Protein AF-A0ABC8J122-F1 (afdb_monomer_lite)

pLDDT: mean 71.85, std 19.86, range [39.97, 98.44]

Foldseek 3Di:
DDDPPDDPDDDDDPPPDPPPVPPPQPVVLLVVLLVVLVVVLVVQLPDPDPVNSVVSVVVVVVCVVVCVSVVSSVVSSVVVVVVVVVVPDPDPPPPPPPDDDPVVVPPDDPPPDDDDDDDDDPPDDPPVPVPPDDPPPPCPPDPPPDPDDDDDDDDDDDDDDDDDDDDDDD

Secondary structure (DSSP, 8-state):
-----PPP-------PPP-----PPPHHHHHHHHHHHHHHHHHHH--S-HHHHHHHHHHHHHHHHTTHHHHHHHHHHHHHHHHHHHHHS------------HHHHS-----------------PPPHHHHSPPPPP----------S----------PPPPP--------

Organism: Eruca vesicaria subsp. sativa (NCBI:txid29727)

Sequence (170 aa):
MEGSSGPPRSNERRAEPPTLSRELIPEQVMVEAREELRGAMKQYTSCPDPTESAARMERLRQAEEEGDVEKSTEQIARQLMRDQRVITDPVLPEPTKSRVPISQRLGGIPHAEEQDEGTREKERVPAKKRLGRPPANKHLGVNISVAGSSGVAKKRRVAQEKSGNGGREQ

Radius of gyration: 36.58 Å; chains: 1; bounding box: 70×112×95 Å

Structure (mmCIF, N/CA/C/O backbone):
data_AF-A0ABC8J122-F1
#
_entry.id   AF-A0ABC8J122-F1
#
loop_
_atom_site.group_PDB
_atom_site.id
_atom_site.type_symbol
_atom_site.label_atom_id
_atom_site.label_alt_id
_atom_site.label_comp_id
_atom_site.label_asym_id
_atom_site.label_entity_id
_atom_site.label_seq_id
_atom_site.pdbx_PDB_ins_code
_atom_site.Cartn_x
_atom_site.Cartn_y
_atom_site.Cartn_z
_atom_site.occupancy
_atom_site.B_iso_or_equiv
_atom_site.auth_seq_id
_atom_site.auth_comp_id
_atom_site.auth_asym_id
_atom_site.auth_atom_id
_atom_site.pdbx_PDB_model_num
ATOM 1 N N . MET A 1 1 ? 33.147 33.139 54.481 1.00 45.59 1 MET A N 1
ATOM 2 C CA . MET A 1 1 ? 32.869 33.549 53.088 1.00 45.59 1 MET A CA 1
ATOM 3 C C . MET A 1 1 ? 33.200 32.358 52.205 1.00 45.59 1 MET A C 1
ATOM 5 O O . MET A 1 1 ? 34.336 31.929 52.263 1.00 45.59 1 MET A O 1
ATOM 9 N N . GLU A 1 2 ? 32.320 31.683 51.480 1.00 45.91 2 GLU A N 1
ATOM 10 C CA . GLU A 1 2 ? 30.866 31.713 51.317 1.00 45.91 2 GLU A CA 1
ATOM 11 C C . GLU A 1 2 ? 30.446 30.248 51.104 1.00 45.91 2 GLU A C 1
ATOM 13 O O . GLU A 1 2 ? 31.007 29.558 50.256 1.00 45.91 2 GLU A O 1
ATOM 18 N N . GLY A 1 3 ? 29.502 29.749 51.903 1.00 47.97 3 GLY A N 1
ATOM 19 C CA . GLY A 1 3 ? 28.872 28.453 51.670 1.00 47.97 3 GLY A CA 1
ATOM 20 C C . GLY A 1 3 ? 27.650 28.666 50.787 1.00 47.97 3 GLY A C 1
ATOM 21 O O . GLY A 1 3 ? 26.604 29.071 51.284 1.00 47.97 3 GLY A O 1
ATOM 22 N N . SER A 1 4 ? 27.785 28.431 49.483 1.00 51.66 4 SER A N 1
ATOM 23 C CA . SER A 1 4 ? 26.668 28.461 48.534 1.00 51.66 4 SER A CA 1
ATOM 24 C C . SER A 1 4 ? 25.796 27.212 48.720 1.00 51.66 4 SER A C 1
ATOM 26 O O . SER A 1 4 ? 25.962 26.197 48.047 1.00 51.66 4 SER A O 1
ATOM 28 N N . SER A 1 5 ? 24.884 27.267 49.691 1.00 54.00 5 SER A N 1
ATOM 29 C CA . SER A 1 5 ? 23.767 26.329 49.816 1.00 54.00 5 SER A CA 1
ATOM 30 C C . SER A 1 5 ? 22.640 26.800 48.897 1.00 54.00 5 SER A C 1
ATOM 32 O O . SER A 1 5 ? 21.748 27.535 49.318 1.00 54.00 5 SER A O 1
ATOM 34 N N . GLY A 1 6 ? 22.684 26.397 47.627 1.00 54.47 6 GLY A N 1
ATOM 35 C CA . GLY A 1 6 ? 21.533 26.540 46.737 1.00 54.47 6 GLY A CA 1
ATOM 36 C C . GLY A 1 6 ? 20.360 25.671 47.224 1.00 54.47 6 GLY A C 1
ATOM 37 O O . GLY A 1 6 ? 20.587 24.525 47.617 1.00 54.47 6 GLY A O 1
ATOM 38 N N . PRO A 1 7 ? 19.111 26.172 47.221 1.00 62.84 7 PRO A N 1
ATOM 39 C CA . PRO A 1 7 ? 17.953 25.369 47.603 1.00 62.84 7 PRO A CA 1
ATOM 40 C C . PRO A 1 7 ? 17.732 24.228 46.594 1.00 62.84 7 PRO A C 1
ATOM 42 O O . PRO A 1 7 ? 17.920 24.438 45.388 1.00 62.84 7 PRO A O 1
ATOM 45 N N . PRO A 1 8 ? 17.299 23.031 47.038 1.00 53.84 8 PRO A N 1
ATOM 46 C CA . PRO A 1 8 ? 16.903 21.978 46.118 1.00 53.84 8 PRO A CA 1
ATOM 47 C C . PRO A 1 8 ? 15.703 22.478 45.311 1.00 53.84 8 PRO A C 1
ATOM 49 O O . PRO A 1 8 ? 14.654 22.811 45.861 1.00 53.84 8 PRO A O 1
ATOM 52 N N . ARG A 1 9 ? 15.878 22.568 43.990 1.00 56.44 9 ARG A N 1
ATOM 53 C CA . ARG A 1 9 ? 14.779 22.801 43.055 1.00 56.44 9 ARG A CA 1
ATOM 54 C C . ARG A 1 9 ? 13.799 21.646 43.216 1.00 56.44 9 ARG A C 1
ATOM 56 O O . ARG A 1 9 ? 14.111 20.517 42.847 1.00 56.44 9 ARG A O 1
ATOM 63 N N . SER A 1 10 ? 12.646 21.941 43.797 1.00 56.34 10 SER A N 1
ATOM 64 C CA . SER A 1 10 ? 11.502 21.049 43.819 1.00 56.34 10 SER A CA 1
ATOM 65 C C . SER A 1 10 ? 11.195 20.595 42.392 1.00 56.34 10 SER A C 1
ATOM 67 O O . SER A 1 10 ? 10.916 21.393 41.494 1.00 56.34 10 SER A O 1
ATOM 69 N N . ASN A 1 11 ? 11.293 19.284 42.194 1.00 58.97 11 ASN A N 1
ATOM 70 C CA . ASN A 1 11 ? 10.576 18.581 41.143 1.00 58.97 11 ASN A CA 1
ATOM 71 C C . ASN A 1 11 ? 9.060 18.838 41.282 1.00 58.97 11 ASN A C 1
ATOM 73 O O . ASN A 1 11 ? 8.604 19.336 42.304 1.00 58.97 11 ASN A O 1
ATOM 77 N N . GLU A 1 12 ? 8.301 18.453 40.251 1.00 56.97 12 GLU A N 1
ATOM 78 C CA . GLU A 1 12 ? 6.823 18.407 40.207 1.00 56.97 12 GLU A CA 1
ATOM 79 C C . GLU A 1 12 ? 6.105 19.653 39.691 1.00 56.97 12 GLU A C 1
ATOM 81 O O . GLU A 1 12 ? 5.281 20.238 40.378 1.00 56.97 12 GLU A O 1
ATOM 86 N N . ARG A 1 13 ? 6.324 19.978 38.408 1.00 54.16 13 ARG A N 1
ATOM 87 C CA . ARG A 1 13 ? 5.225 20.141 37.423 1.00 54.16 13 ARG A CA 1
ATOM 88 C C . ARG A 1 13 ? 5.701 19.790 36.011 1.00 54.16 13 ARG A C 1
ATOM 90 O O . ARG A 1 13 ? 5.496 20.549 35.066 1.00 54.16 13 ARG A O 1
ATOM 97 N N . ARG A 1 14 ? 6.345 18.633 35.832 1.00 54.09 14 ARG A N 1
ATOM 98 C CA . ARG A 1 14 ? 6.284 18.012 34.506 1.00 54.09 14 ARG A CA 1
ATOM 99 C C . ARG A 1 14 ? 4.864 17.479 34.415 1.00 54.09 14 ARG A C 1
ATOM 101 O O . ARG A 1 14 ? 4.566 16.470 35.038 1.00 54.09 14 ARG A O 1
ATOM 108 N N . ALA A 1 15 ? 3.974 18.232 33.773 1.00 61.06 15 ALA A N 1
ATOM 109 C CA . ALA A 1 15 ? 2.670 17.710 33.411 1.00 61.06 15 ALA A CA 1
ATOM 110 C C . ALA A 1 15 ? 2.925 16.387 32.682 1.00 61.06 15 ALA A C 1
ATOM 112 O O . ALA A 1 15 ? 3.607 16.380 31.652 1.00 61.06 15 ALA A O 1
ATOM 113 N N . GLU A 1 16 ? 2.478 15.282 33.278 1.00 59.62 16 GLU A N 1
ATOM 114 C CA . GLU A 1 16 ? 2.349 14.013 32.575 1.00 59.62 16 GLU A CA 1
ATOM 115 C C . GLU A 1 16 ? 1.632 14.338 31.260 1.00 59.62 16 GLU A C 1
ATOM 117 O O . GLU A 1 16 ? 0.571 14.980 31.302 1.00 59.62 16 GLU A O 1
ATOM 122 N N . PRO A 1 17 ? 2.226 14.024 30.091 1.00 66.06 17 PRO A N 1
ATOM 123 C CA . PRO A 1 17 ? 1.505 14.199 28.844 1.00 66.06 17 PRO A CA 1
ATOM 124 C C . PRO A 1 17 ? 0.178 13.452 29.000 1.00 66.06 17 PRO A C 1
ATOM 126 O O . PRO A 1 17 ? 0.195 12.356 29.568 1.00 66.06 17 PRO A O 1
ATOM 129 N N . PRO A 1 18 ? -0.960 14.028 28.563 1.00 58.91 18 PRO A N 1
ATOM 130 C CA . PRO A 1 18 ? -2.230 13.324 28.618 1.00 58.91 18 PRO A CA 1
ATOM 131 C C . PRO A 1 18 ? -1.973 11.952 28.024 1.00 58.91 18 PRO A C 1
ATOM 133 O O . PRO A 1 18 ? -1.481 11.859 26.895 1.00 58.91 18 PRO A O 1
ATOM 136 N N . THR A 1 19 ? -2.181 10.915 28.834 1.00 50.16 19 THR A N 1
ATOM 137 C CA . THR A 1 19 ? -2.094 9.534 28.398 1.00 50.16 19 THR A CA 1
ATOM 138 C C . THR A 1 19 ? -3.063 9.455 27.241 1.00 50.16 19 THR A C 1
ATOM 140 O O . THR A 1 19 ? -4.278 9.464 27.433 1.00 50.16 19 THR A O 1
ATOM 143 N N . LEU A 1 20 ? -2.521 9.545 26.022 1.00 50.31 20 LEU A N 1
ATOM 144 C CA . LEU A 1 20 ? -3.282 9.411 24.800 1.00 50.31 20 LEU A CA 1
ATOM 145 C C . LEU A 1 20 ? -3.956 8.070 24.985 1.00 50.31 20 LEU A C 1
ATOM 147 O O . LEU A 1 20 ? -3.291 7.033 24.967 1.00 50.31 20 LEU A O 1
ATOM 151 N N . SER A 1 21 ? -5.250 8.105 25.280 1.00 53.97 21 SER A N 1
ATOM 152 C CA . SER A 1 21 ? -6.112 6.950 25.223 1.00 53.97 21 SER A CA 1
ATOM 153 C C . SER A 1 21 ? -5.958 6.526 23.779 1.00 53.97 21 SER A C 1
ATOM 155 O O . SER A 1 21 ? -6.527 7.140 22.880 1.00 53.97 21 SER A O 1
ATOM 157 N N . ARG A 1 22 ? -5.028 5.595 23.535 1.00 65.69 22 ARG A N 1
ATOM 158 C CA . ARG A 1 22 ? -4.808 4.985 22.236 1.00 65.69 22 ARG A CA 1
ATOM 159 C C . ARG A 1 22 ? -6.152 4.352 21.961 1.00 65.69 22 ARG A C 1
ATOM 161 O O . ARG A 1 22 ? -6.428 3.311 22.546 1.00 65.69 22 ARG A O 1
ATOM 168 N N . GLU A 1 23 ? -7.007 5.073 21.227 1.00 73.88 23 GLU A N 1
ATOM 169 C CA . GLU A 1 23 ? -8.374 4.648 20.942 1.00 73.88 23 GLU A CA 1
ATOM 170 C C . GLU A 1 23 ? -8.262 3.195 20.509 1.00 73.88 23 GLU A C 1
ATOM 172 O O . GLU A 1 23 ? -7.562 2.886 19.538 1.00 73.88 23 GLU A O 1
ATOM 177 N N . LEU A 1 24 ? -8.806 2.313 21.346 1.00 86.19 24 LEU A N 1
ATOM 178 C CA . LEU A 1 24 ? -8.710 0.885 21.130 1.00 86.19 24 LEU A CA 1
ATOM 179 C C . LEU A 1 24 ? -9.496 0.617 19.857 1.00 86.19 24 LEU A C 1
ATOM 181 O O . LEU A 1 24 ? -10.693 0.899 19.792 1.00 86.19 24 LEU A O 1
ATOM 185 N N . ILE A 1 25 ? -8.797 0.143 18.833 1.00 89.88 25 ILE A N 1
ATOM 186 C CA . ILE A 1 25 ? -9.421 -0.169 17.558 1.00 89.88 25 ILE A CA 1
ATOM 187 C C . ILE A 1 25 ? -10.185 -1.483 17.758 1.00 89.88 25 ILE A C 1
ATOM 189 O O . ILE A 1 25 ? -9.570 -2.463 18.188 1.00 89.88 25 ILE A O 1
ATOM 193 N N . PRO A 1 26 ? -11.503 -1.530 17.496 1.00 93.19 26 PRO A N 1
ATOM 194 C CA . PRO A 1 26 ? -12.258 -2.771 17.593 1.00 93.19 26 PRO A CA 1
ATOM 195 C C . PRO A 1 26 ? -11.684 -3.834 16.650 1.00 93.19 26 PRO A C 1
ATOM 197 O O . PRO A 1 26 ? -11.367 -3.532 15.499 1.00 93.19 26 PRO A O 1
ATOM 200 N N . GLU A 1 27 ? -11.600 -5.089 17.106 1.00 92.44 27 GLU A N 1
ATOM 201 C CA . GLU A 1 27 ? -11.000 -6.181 16.316 1.00 92.44 27 GLU A CA 1
ATOM 202 C C . GLU A 1 27 ? -11.702 -6.375 14.965 1.00 92.44 27 GLU A C 1
ATOM 204 O O . GLU A 1 27 ? -11.047 -6.625 13.962 1.00 92.44 27 GLU A O 1
ATOM 209 N N . GLN A 1 28 ? -13.024 -6.185 14.908 1.00 94.31 28 GLN A N 1
ATOM 210 C CA . GLN A 1 28 ? -13.786 -6.262 13.655 1.00 94.31 28 GLN A CA 1
ATOM 211 C C . GLN A 1 28 ? -13.276 -5.262 12.607 1.00 94.31 28 GLN A C 1
ATOM 213 O O . GLN A 1 28 ? -13.091 -5.629 11.451 1.00 94.31 28 GLN A O 1
ATOM 218 N N . VAL A 1 29 ? -12.971 -4.029 13.025 1.00 95.38 29 VAL A N 1
ATOM 219 C CA . VAL A 1 29 ? -12.443 -2.988 12.131 1.00 95.38 29 VAL A CA 1
ATOM 220 C C . VAL A 1 29 ? -10.998 -3.294 11.732 1.00 95.38 29 VAL A C 1
ATOM 222 O O . VAL A 1 29 ? -10.594 -3.025 10.605 1.00 95.38 29 VAL A O 1
ATOM 225 N N . MET A 1 30 ? -10.210 -3.901 12.626 1.00 96.12 30 MET A N 1
ATOM 226 C CA . MET A 1 30 ? -8.867 -4.381 12.283 1.00 96.12 30 MET A CA 1
ATOM 227 C C . MET A 1 30 ? -8.906 -5.503 11.242 1.00 96.12 30 MET A C 1
ATOM 229 O O . MET A 1 30 ? -8.068 -5.522 10.343 1.00 96.12 30 MET A O 1
ATOM 233 N N . VAL A 1 31 ? -9.856 -6.437 11.346 1.00 97.31 31 VAL A N 1
ATOM 234 C CA . VAL A 1 31 ? -10.044 -7.510 10.358 1.00 97.31 31 VAL A CA 1
ATOM 235 C C . VAL A 1 31 ? -10.406 -6.922 8.997 1.00 97.31 31 VAL A C 1
ATOM 237 O O . VAL A 1 31 ? -9.742 -7.243 8.014 1.00 97.31 31 VAL A O 1
ATOM 240 N N . GLU A 1 32 ? -11.375 -6.009 8.951 1.00 96.94 32 GLU A N 1
ATOM 241 C CA . GLU A 1 32 ? -11.764 -5.312 7.720 1.00 96.94 32 GLU A CA 1
ATOM 242 C C . GLU A 1 32 ? -10.576 -4.562 7.095 1.00 96.94 32 GLU A C 1
ATOM 244 O O . GLU A 1 32 ? -10.273 -4.734 5.914 1.00 96.94 32 GLU A O 1
ATOM 249 N N . ALA A 1 33 ? -9.810 -3.827 7.904 1.00 97.81 33 ALA A N 1
ATOM 250 C CA . ALA A 1 33 ? -8.621 -3.117 7.444 1.00 97.81 33 ALA A CA 1
ATOM 251 C C . ALA A 1 33 ? -7.536 -4.051 6.880 1.00 97.81 33 ALA A C 1
ATOM 253 O O . ALA A 1 33 ? -6.883 -3.719 5.888 1.00 97.81 33 ALA A O 1
ATOM 254 N N . ARG A 1 34 ? -7.335 -5.233 7.485 1.00 97.62 34 ARG A N 1
ATOM 255 C CA . ARG A 1 34 ? -6.408 -6.255 6.963 1.00 97.62 34 ARG A CA 1
ATOM 256 C C . ARG A 1 34 ? -6.868 -6.768 5.604 1.00 97.62 34 ARG A C 1
ATOM 258 O O . ARG A 1 34 ? -6.038 -6.975 4.719 1.00 97.62 34 ARG A O 1
ATOM 265 N N . GLU A 1 35 ? -8.166 -6.996 5.433 1.00 97.88 35 GLU A N 1
ATOM 266 C CA . GLU A 1 35 ? -8.733 -7.460 4.166 1.00 97.88 35 GLU A CA 1
ATOM 267 C C . GLU A 1 35 ? -8.597 -6.409 3.064 1.00 97.88 35 GLU A C 1
ATOM 269 O O . GLU A 1 35 ? -8.169 -6.741 1.953 1.00 97.88 35 GLU A O 1
ATOM 274 N N . GLU A 1 36 ? -8.873 -5.145 3.384 1.00 97.44 36 GLU A N 1
ATOM 275 C CA . GLU A 1 36 ? -8.706 -4.023 2.463 1.00 97.44 36 GLU A CA 1
ATOM 276 C C . GLU A 1 36 ? -7.244 -3.875 2.031 1.00 97.44 36 GLU A C 1
ATOM 278 O O . GLU A 1 36 ? -6.938 -3.868 0.832 1.00 97.44 36 GLU A O 1
ATOM 283 N N . LEU A 1 37 ? -6.318 -3.869 2.996 1.00 97.88 37 LEU A N 1
ATOM 284 C CA . LEU A 1 37 ? -4.890 -3.795 2.706 1.00 97.88 37 LEU A CA 1
ATOM 285 C C . LEU A 1 37 ? -4.435 -4.983 1.853 1.00 97.88 37 LEU A C 1
ATOM 287 O O . LEU A 1 37 ? -3.710 -4.803 0.876 1.00 97.88 37 LEU A O 1
ATOM 291 N N . ARG A 1 38 ? -4.902 -6.200 2.156 1.00 97.62 38 ARG A N 1
ATOM 292 C CA . ARG A 1 38 ? -4.601 -7.396 1.359 1.00 97.62 38 ARG A CA 1
ATOM 293 C C . ARG A 1 38 ? -5.094 -7.257 -0.080 1.00 97.62 38 ARG A C 1
ATOM 295 O O . ARG A 1 38 ? -4.400 -7.684 -1.003 1.00 97.62 38 ARG A O 1
ATOM 302 N N . GLY A 1 39 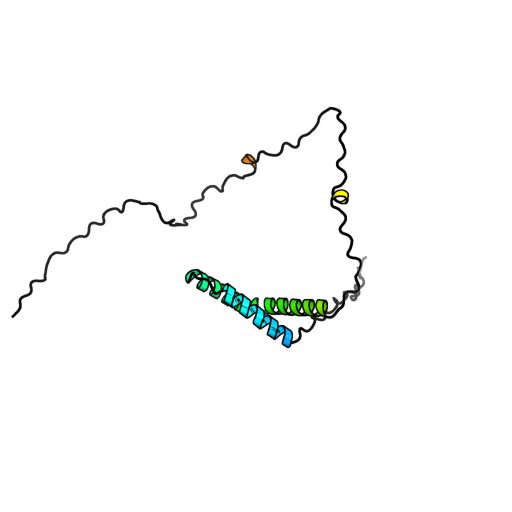? -6.279 -6.684 -0.283 1.00 98.00 39 GLY A N 1
ATOM 303 C CA . GLY A 1 39 ? -6.814 -6.365 -1.606 1.00 98.00 39 GLY A CA 1
ATOM 304 C C . GLY A 1 39 ? -5.910 -5.396 -2.368 1.00 98.00 39 GLY A C 1
ATOM 305 O O . GLY A 1 39 ? -5.501 -5.693 -3.494 1.00 98.00 39 GLY A O 1
ATOM 306 N N . ALA A 1 40 ? -5.522 -4.295 -1.723 1.00 97.50 40 ALA A N 1
ATOM 307 C CA . ALA A 1 40 ? -4.609 -3.307 -2.292 1.00 97.50 40 ALA A CA 1
ATOM 308 C C . ALA A 1 40 ? -3.239 -3.917 -2.635 1.00 97.50 40 ALA A C 1
ATOM 310 O O . ALA A 1 40 ? -2.708 -3.681 -3.720 1.00 97.50 40 ALA A O 1
ATOM 311 N N . MET A 1 41 ? -2.683 -4.761 -1.761 1.00 97.50 41 MET A N 1
ATOM 312 C CA . MET A 1 41 ? -1.387 -5.406 -1.990 1.00 97.50 41 MET A CA 1
ATOM 313 C C . MET A 1 41 ? -1.427 -6.412 -3.141 1.00 97.50 41 MET A C 1
ATOM 315 O O . MET A 1 41 ? -0.480 -6.470 -3.922 1.00 97.50 41 MET A O 1
ATOM 319 N N . LYS A 1 42 ? -2.534 -7.146 -3.322 1.00 97.56 42 LYS A N 1
ATOM 320 C CA . LYS A 1 42 ? -2.731 -8.006 -4.504 1.00 97.56 42 LYS A CA 1
ATOM 321 C C . LYS A 1 42 ? -2.741 -7.203 -5.802 1.00 97.56 42 LYS A C 1
ATOM 323 O O . LYS A 1 42 ? -2.133 -7.619 -6.782 1.00 97.56 42 LYS A O 1
ATOM 328 N N . GLN A 1 43 ? -3.425 -6.060 -5.824 1.00 97.75 43 GLN A N 1
ATOM 329 C CA . GLN A 1 43 ? -3.451 -5.187 -7.002 1.00 97.75 43 GLN A CA 1
ATOM 330 C C . GLN A 1 43 ? -2.082 -4.566 -7.267 1.00 97.75 43 GLN A C 1
ATOM 332 O O . GLN A 1 43 ? -1.657 -4.465 -8.414 1.00 97.75 43 GLN A O 1
ATOM 337 N N . TYR A 1 44 ? -1.375 -4.187 -6.205 1.00 97.31 44 TYR A N 1
ATOM 338 C CA . TYR A 1 44 ? -0.022 -3.677 -6.311 1.00 97.31 44 TYR A CA 1
ATOM 339 C C . TYR A 1 44 ? 0.923 -4.730 -6.900 1.00 97.31 44 TYR A C 1
ATOM 341 O O . TYR A 1 44 ? 1.617 -4.420 -7.858 1.00 97.31 44 TYR A O 1
ATOM 349 N N . THR A 1 45 ? 0.947 -5.974 -6.419 1.00 97.56 45 THR A N 1
ATOM 350 C CA . THR A 1 45 ? 1.872 -7.003 -6.942 1.00 97.56 45 THR A CA 1
ATOM 351 C C . THR A 1 45 ? 1.455 -7.587 -8.294 1.00 97.56 45 THR A C 1
ATOM 353 O O . THR A 1 45 ? 2.299 -8.123 -9.019 1.00 97.56 45 THR A O 1
ATOM 356 N N . SER A 1 46 ? 0.181 -7.455 -8.667 1.00 96.69 46 SER A N 1
ATOM 357 C CA . SER A 1 46 ? -0.352 -7.862 -9.966 1.00 96.69 46 SER A CA 1
ATOM 358 C C . SER A 1 46 ? 0.066 -6.886 -11.070 1.00 96.69 46 SER A C 1
ATOM 360 O O . SER A 1 46 ? -0.674 -5.972 -11.436 1.00 96.69 46 SER A O 1
ATOM 362 N N . CYS A 1 47 ? 1.243 -7.112 -11.645 1.00 96.44 47 CYS A N 1
ATOM 363 C CA . CYS A 1 47 ? 1.745 -6.391 -12.810 1.00 96.44 47 CYS A CA 1
ATOM 364 C C . CYS A 1 47 ? 2.001 -7.364 -13.977 1.00 96.44 47 CYS A C 1
ATOM 366 O O . CYS A 1 47 ? 2.393 -8.504 -13.724 1.00 96.44 47 CYS A O 1
ATOM 368 N N . PRO A 1 48 ? 1.814 -6.953 -15.248 1.00 97.38 48 PRO A N 1
ATOM 369 C CA . PRO A 1 48 ? 2.094 -7.817 -16.398 1.00 97.38 48 PRO A CA 1
ATOM 370 C C . PRO A 1 48 ? 3.574 -8.188 -16.576 1.00 97.38 48 PRO A C 1
ATOM 372 O O . PRO A 1 48 ? 3.871 -9.206 -17.198 1.00 97.38 48 PRO A O 1
ATOM 375 N N . ASP A 1 49 ? 4.502 -7.363 -16.078 1.00 98.00 49 ASP A N 1
ATOM 376 C CA . ASP A 1 49 ? 5.940 -7.625 -16.179 1.00 98.00 49 ASP A CA 1
ATOM 377 C C . ASP A 1 49 ? 6.399 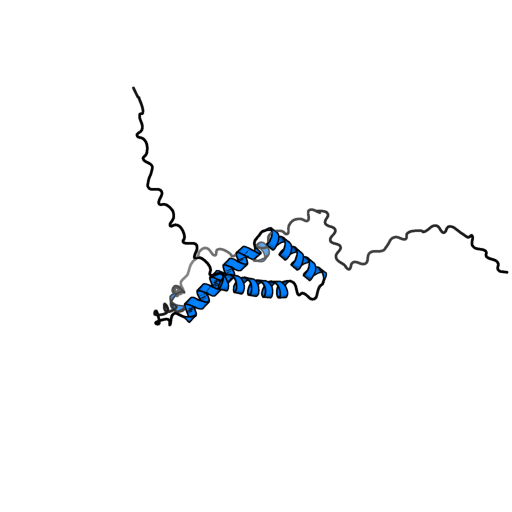-8.524 -15.012 1.00 98.00 49 ASP A C 1
ATOM 379 O O . ASP A 1 49 ? 6.270 -8.128 -13.847 1.00 98.00 49 ASP A O 1
ATOM 383 N N . PRO A 1 50 ? 6.966 -9.714 -15.292 1.00 96.88 50 PRO A N 1
ATOM 384 C CA . PRO A 1 50 ? 7.401 -10.643 -14.252 1.00 96.88 50 PRO A CA 1
ATOM 385 C C . PRO A 1 50 ? 8.535 -10.085 -13.383 1.00 96.88 50 PRO A C 1
ATOM 387 O O . PRO A 1 50 ? 8.584 -10.363 -12.185 1.00 96.88 50 PRO A O 1
ATOM 390 N N . THR A 1 51 ? 9.433 -9.279 -13.955 1.00 98.12 51 THR A N 1
ATOM 391 C CA . THR A 1 51 ? 10.544 -8.663 -13.213 1.00 98.12 51 THR A CA 1
ATOM 392 C C . THR A 1 51 ? 10.013 -7.617 -12.240 1.00 98.12 51 THR A C 1
ATOM 394 O O . THR A 1 51 ? 10.463 -7.515 -11.099 1.00 98.12 51 THR A O 1
ATOM 397 N N . GLU A 1 52 ? 9.026 -6.846 -12.685 1.00 98.25 52 GLU A N 1
ATOM 398 C CA . GLU A 1 52 ? 8.401 -5.792 -11.897 1.00 98.25 52 GLU A CA 1
ATOM 399 C C . GLU A 1 52 ? 7.548 -6.369 -10.762 1.00 98.25 52 GLU A C 1
ATOM 401 O O . GLU A 1 52 ? 7.709 -5.954 -9.613 1.00 98.25 52 GLU A O 1
ATOM 406 N N . SER A 1 53 ? 6.738 -7.394 -11.053 1.00 97.31 53 SER A N 1
ATOM 407 C CA . SER A 1 53 ? 5.957 -8.116 -10.043 1.00 97.31 53 SER A CA 1
ATOM 408 C C . SER A 1 53 ? 6.862 -8.722 -8.965 1.00 97.31 53 SER A C 1
ATOM 410 O O . SER A 1 53 ? 6.600 -8.547 -7.773 1.00 97.31 53 SER A O 1
ATOM 412 N N . ALA A 1 54 ? 7.987 -9.336 -9.355 1.00 98.25 54 ALA A N 1
ATOM 413 C CA . ALA A 1 54 ? 8.985 -9.841 -8.412 1.00 98.25 54 ALA A CA 1
ATOM 414 C C . ALA A 1 54 ? 9.591 -8.723 -7.548 1.00 98.25 54 ALA A C 1
ATOM 416 O O . ALA A 1 54 ? 9.677 -8.862 -6.328 1.00 98.25 54 ALA A O 1
ATOM 417 N N . ALA A 1 55 ? 9.949 -7.583 -8.148 1.00 98.44 55 ALA A N 1
ATOM 418 C CA . ALA A 1 55 ? 10.467 -6.438 -7.405 1.00 98.44 55 ALA A CA 1
ATOM 419 C C . ALA A 1 55 ? 9.432 -5.856 -6.423 1.00 98.44 55 ALA A C 1
ATOM 421 O O . ALA A 1 55 ? 9.794 -5.432 -5.326 1.00 98.44 55 ALA A O 1
ATOM 422 N N . ARG A 1 56 ? 8.142 -5.835 -6.787 1.00 98.31 56 ARG A N 1
ATOM 423 C CA . ARG A 1 56 ? 7.058 -5.399 -5.890 1.00 98.31 56 ARG A CA 1
ATOM 424 C C . ARG A 1 56 ? 6.830 -6.369 -4.742 1.00 98.31 56 ARG A C 1
ATOM 426 O O . ARG A 1 56 ? 6.642 -5.910 -3.619 1.00 98.31 56 ARG A O 1
ATOM 433 N N . MET A 1 57 ? 6.872 -7.673 -5.012 1.00 97.88 57 MET A N 1
ATOM 434 C CA . MET A 1 57 ? 6.785 -8.698 -3.972 1.00 97.88 57 MET A CA 1
ATOM 435 C C . MET A 1 57 ? 7.949 -8.595 -2.984 1.00 97.88 57 MET A C 1
ATOM 437 O O . MET A 1 57 ? 7.713 -8.670 -1.785 1.00 97.88 57 MET A O 1
ATOM 441 N N . GLU A 1 58 ? 9.174 -8.337 -3.451 1.00 98.25 58 GLU A N 1
ATOM 442 C CA . GLU A 1 58 ? 10.316 -8.155 -2.545 1.00 98.25 58 GLU A CA 1
ATOM 443 C C . GLU A 1 58 ? 10.172 -6.900 -1.675 1.00 98.25 58 GLU A C 1
ATOM 445 O O . GLU A 1 58 ? 10.426 -6.958 -0.476 1.00 98.25 58 GLU A O 1
ATOM 450 N N . ARG A 1 59 ? 9.691 -5.777 -2.229 1.00 97.94 59 ARG A N 1
ATOM 451 C CA . ARG A 1 59 ? 9.383 -4.588 -1.411 1.00 97.94 59 ARG A CA 1
ATOM 452 C C . ARG A 1 59 ? 8.302 -4.869 -0.371 1.00 97.94 59 ARG A C 1
ATOM 454 O O . ARG A 1 59 ? 8.394 -4.363 0.739 1.00 97.94 59 ARG A O 1
ATOM 461 N N . LEU A 1 60 ? 7.281 -5.649 -0.730 1.00 97.69 60 LEU A N 1
ATOM 462 C CA . LEU A 1 60 ? 6.235 -6.039 0.213 1.00 97.69 60 LEU A CA 1
ATOM 463 C C . LEU A 1 60 ? 6.810 -6.912 1.336 1.00 97.69 60 LEU A C 1
ATOM 465 O O . LEU A 1 60 ? 6.557 -6.625 2.498 1.00 97.69 60 LEU A O 1
ATOM 469 N N . ARG A 1 61 ? 7.648 -7.901 1.001 1.00 97.88 61 ARG A N 1
ATOM 470 C CA . ARG A 1 61 ? 8.352 -8.750 1.975 1.00 97.88 61 ARG A CA 1
ATOM 471 C C . ARG A 1 61 ? 9.177 -7.918 2.962 1.00 97.88 61 ARG A C 1
ATOM 473 O O . ARG A 1 61 ? 9.123 -8.158 4.160 1.00 97.88 61 ARG A O 1
ATOM 480 N N . GLN A 1 62 ? 9.903 -6.917 2.465 1.00 98.31 62 GLN A N 1
ATOM 481 C CA . GLN A 1 62 ? 10.676 -5.991 3.302 1.00 98.31 62 GLN A CA 1
ATOM 482 C C . GLN A 1 62 ? 9.771 -5.154 4.215 1.00 98.31 62 GLN A C 1
ATOM 484 O O . GLN A 1 62 ? 10.042 -5.037 5.404 1.00 98.31 62 GLN A O 1
ATOM 489 N N . ALA A 1 63 ? 8.661 -4.627 3.693 1.00 97.38 63 ALA A N 1
ATOM 490 C CA . ALA A 1 63 ? 7.706 -3.861 4.491 1.00 97.38 63 ALA A CA 1
ATOM 491 C C . ALA A 1 63 ? 7.043 -4.704 5.599 1.00 97.38 63 ALA A C 1
ATOM 493 O O . ALA A 1 63 ? 6.749 -4.178 6.671 1.00 97.38 63 ALA A O 1
ATOM 494 N N . GLU A 1 64 ? 6.809 -5.998 5.360 1.00 96.31 64 GLU A N 1
ATOM 495 C CA . GLU A 1 64 ? 6.347 -6.941 6.388 1.00 96.31 64 GLU A CA 1
ATOM 496 C C . GLU A 1 64 ? 7.420 -7.151 7.469 1.00 96.31 64 GLU A C 1
ATOM 498 O O . GLU A 1 64 ? 7.120 -7.068 8.657 1.00 96.31 64 GLU A O 1
ATOM 503 N N . GLU A 1 65 ? 8.685 -7.352 7.082 1.00 97.88 65 GLU A N 1
ATOM 504 C CA . GLU A 1 65 ? 9.806 -7.483 8.029 1.00 97.88 65 GLU A CA 1
ATOM 505 C C . GLU A 1 65 ? 10.010 -6.216 8.881 1.00 97.88 65 GLU A C 1
ATOM 507 O O . GLU A 1 65 ? 10.350 -6.302 10.063 1.00 97.88 65 GLU A O 1
ATOM 512 N N . GLU A 1 66 ? 9.772 -5.038 8.301 1.00 97.50 66 GLU A N 1
ATOM 513 C CA . GLU A 1 66 ? 9.866 -3.734 8.972 1.00 97.50 66 GLU A CA 1
ATOM 514 C C . GLU A 1 66 ? 8.627 -3.388 9.826 1.00 97.50 66 GLU A C 1
ATOM 516 O O . GLU A 1 66 ? 8.630 -2.411 10.592 1.00 97.50 66 GLU A O 1
ATOM 521 N N . GLY A 1 67 ? 7.564 -4.191 9.731 1.00 96.88 67 GLY A N 1
ATOM 522 C CA . GLY A 1 67 ? 6.306 -3.983 10.444 1.00 96.88 67 GLY A CA 1
ATOM 523 C C . GLY A 1 67 ? 5.461 -2.822 9.897 1.00 96.88 67 GLY A C 1
ATOM 524 O O . GLY A 1 67 ? 4.640 -2.236 10.612 1.00 96.88 67 GLY A O 1
ATOM 525 N N . ASP A 1 68 ? 5.715 -2.393 8.660 1.00 97.12 68 ASP A N 1
ATOM 526 C CA . ASP A 1 68 ? 5.020 -1.271 8.027 1.00 97.12 68 ASP A CA 1
ATOM 527 C C . ASP A 1 68 ? 3.622 -1.659 7.538 1.00 97.12 68 ASP A C 1
ATOM 529 O O . ASP A 1 68 ? 2.706 -0.829 7.542 1.00 97.12 68 ASP A O 1
ATOM 533 N N . VAL A 1 69 ? 3.422 -2.933 7.200 1.00 96.94 69 VAL A N 1
ATOM 534 C CA . VAL A 1 69 ? 2.113 -3.485 6.827 1.00 96.94 69 VAL A CA 1
ATOM 535 C C . VAL A 1 69 ? 1.135 -3.396 8.004 1.00 96.94 69 VAL A C 1
ATOM 537 O O . VAL A 1 69 ? -0.010 -2.968 7.836 1.00 96.94 69 VAL A O 1
ATOM 540 N N . GLU A 1 70 ? 1.582 -3.694 9.223 1.00 95.50 70 GLU A N 1
ATOM 541 C CA . GLU A 1 70 ? 0.783 -3.587 10.445 1.00 95.50 70 GLU A CA 1
ATOM 542 C C . GLU A 1 70 ? 0.431 -2.130 10.752 1.00 95.50 70 GLU A C 1
ATOM 544 O O . GLU A 1 70 ? -0.724 -1.821 11.052 1.00 95.50 70 GLU A O 1
ATOM 549 N N . LYS A 1 71 ? 1.392 -1.206 10.617 1.00 96.50 71 LYS A N 1
ATOM 550 C CA . LYS A 1 71 ? 1.141 0.234 10.806 1.00 96.50 71 LYS A CA 1
ATOM 551 C C . LYS A 1 71 ? 0.125 0.757 9.793 1.00 96.50 71 LYS A C 1
ATOM 553 O O . LYS A 1 71 ? -0.760 1.529 10.160 1.00 96.50 71 LYS A O 1
ATOM 558 N N . SER A 1 72 ? 0.238 0.339 8.533 1.00 97.12 72 SER A N 1
ATOM 559 C CA . SER A 1 72 ? -0.715 0.705 7.483 1.00 97.12 72 SER A CA 1
ATOM 560 C C . SER A 1 72 ? -2.109 0.148 7.782 1.00 97.12 72 SER A C 1
ATOM 562 O O . SER A 1 72 ? -3.093 0.879 7.687 1.00 97.12 72 SER A O 1
ATOM 564 N N . THR A 1 73 ? -2.187 -1.094 8.266 1.00 97.50 73 THR A N 1
ATOM 565 C CA . THR A 1 73 ? -3.441 -1.702 8.734 1.00 97.50 73 THR A CA 1
ATOM 566 C C . THR A 1 73 ? -4.082 -0.868 9.845 1.00 97.50 73 THR A C 1
ATOM 568 O O . THR A 1 73 ? -5.265 -0.548 9.767 1.00 97.50 73 THR A O 1
ATOM 571 N N . GLU A 1 74 ? -3.315 -0.452 10.861 1.00 96.12 74 GLU A N 1
ATOM 572 C CA . GLU A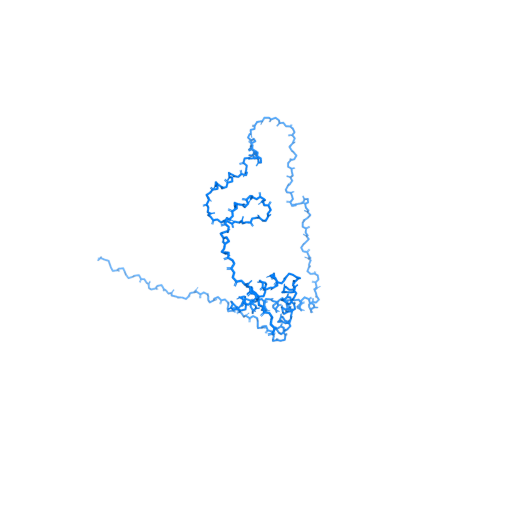 1 74 ? -3.836 0.418 11.926 1.00 96.12 74 GLU A CA 1
ATOM 573 C C . GLU A 1 74 ? -4.340 1.765 11.383 1.00 96.12 74 GLU A C 1
ATOM 575 O O . GLU A 1 74 ? -5.335 2.301 11.874 1.00 96.12 74 GLU A O 1
ATOM 580 N N . GLN A 1 75 ? -3.667 2.340 10.382 1.00 96.06 75 GLN A N 1
ATOM 581 C CA . GLN A 1 75 ? -4.095 3.594 9.758 1.00 96.06 75 GLN A CA 1
ATOM 582 C C . GLN A 1 75 ? -5.415 3.437 9.003 1.00 96.06 75 GLN A C 1
ATOM 584 O O . GLN A 1 75 ? -6.301 4.278 9.177 1.00 96.06 75 GLN A O 1
ATOM 589 N N . ILE A 1 76 ? -5.561 2.363 8.223 1.00 96.88 76 ILE A N 1
ATOM 590 C CA . ILE A 1 76 ? -6.807 2.027 7.524 1.00 96.88 76 ILE A CA 1
ATOM 591 C C . ILE A 1 76 ? -7.921 1.815 8.546 1.00 96.88 76 ILE A C 1
ATOM 593 O O . ILE A 1 76 ? -8.971 2.440 8.448 1.00 96.88 76 ILE A O 1
ATOM 597 N N . ALA A 1 77 ? -7.670 1.048 9.607 1.00 96.50 77 ALA A N 1
ATOM 598 C CA . ALA A 1 77 ? -8.673 0.796 10.632 1.00 96.50 77 ALA A CA 1
ATOM 599 C C . ALA A 1 77 ? -9.138 2.089 11.329 1.00 96.50 77 ALA A C 1
ATOM 601 O O . ALA A 1 77 ? -10.333 2.310 11.524 1.00 96.50 77 ALA A O 1
ATOM 602 N N . ARG A 1 78 ? -8.214 3.009 11.638 1.00 94.50 78 ARG A N 1
ATOM 603 C CA . ARG A 1 78 ? -8.570 4.342 12.159 1.00 94.50 78 ARG A CA 1
ATOM 604 C C . ARG A 1 78 ? -9.393 5.150 11.163 1.00 94.50 78 ARG A C 1
ATOM 606 O O . ARG A 1 78 ? -10.246 5.925 11.588 1.00 94.50 78 ARG A O 1
ATOM 613 N N . GLN A 1 79 ? -9.114 5.021 9.871 1.00 94.81 79 GLN A N 1
ATOM 614 C CA . GLN A 1 79 ? -9.872 5.704 8.832 1.00 94.81 79 GLN A CA 1
ATOM 615 C C . GLN A 1 79 ? -11.302 5.160 8.745 1.00 94.81 79 GLN A C 1
ATOM 617 O O . GLN A 1 79 ? -12.237 5.947 8.863 1.00 94.81 79 GLN A O 1
ATOM 622 N N . LEU A 1 80 ? -11.473 3.836 8.710 1.00 93.62 80 LEU A N 1
ATOM 623 C CA . LEU A 1 80 ? -12.782 3.176 8.740 1.00 93.62 80 LEU A CA 1
ATOM 624 C C . LEU A 1 80 ? -13.623 3.610 9.952 1.00 93.62 80 LEU A C 1
ATOM 626 O O . LEU A 1 80 ? -14.815 3.884 9.822 1.00 93.62 80 LEU A O 1
ATOM 630 N N . MET A 1 81 ? -13.008 3.751 11.134 1.00 91.50 81 MET A N 1
ATOM 631 C CA . MET A 1 81 ? -13.705 4.271 12.320 1.00 91.50 81 MET A CA 1
ATOM 632 C C . MET A 1 81 ? -14.187 5.717 12.148 1.00 91.50 81 MET A C 1
ATOM 634 O O . MET A 1 81 ? -15.253 6.068 12.654 1.00 91.50 81 MET A O 1
ATOM 638 N N . ARG A 1 82 ? -13.415 6.580 11.471 1.00 90.06 82 ARG A N 1
ATOM 639 C CA . ARG A 1 82 ? -13.844 7.960 11.189 1.00 90.06 82 ARG A CA 1
ATOM 640 C C . ARG A 1 82 ? -14.997 7.976 10.201 1.00 90.06 82 ARG A C 1
ATOM 642 O O . ARG A 1 82 ? -15.961 8.696 10.438 1.00 90.06 82 ARG A O 1
ATOM 649 N N . ASP A 1 83 ? -14.917 7.165 9.155 1.00 87.75 83 ASP A N 1
ATOM 650 C CA . ASP A 1 83 ? -15.941 7.103 8.113 1.00 87.75 83 ASP A CA 1
ATOM 651 C C . ASP A 1 83 ? -17.273 6.588 8.677 1.00 87.75 83 ASP A C 1
ATOM 653 O O . ASP A 1 83 ? -18.325 7.151 8.380 1.00 87.75 83 ASP A O 1
ATOM 657 N N . GLN A 1 84 ? -17.237 5.625 9.607 1.00 82.88 84 GLN A N 1
ATOM 658 C CA . GLN A 1 84 ? -18.425 5.200 10.355 1.00 82.88 84 GLN A CA 1
ATOM 659 C C . GLN A 1 84 ? -19.038 6.333 11.195 1.00 82.88 84 GLN A C 1
ATOM 661 O O . GLN A 1 84 ? -20.255 6.508 11.168 1.00 82.88 84 GLN A O 1
ATOM 666 N N . ARG A 1 85 ? -18.224 7.143 11.895 1.00 78.12 85 ARG A N 1
ATOM 667 C CA . ARG A 1 85 ? -18.721 8.292 12.685 1.00 78.12 85 ARG A CA 1
ATOM 668 C C . ARG A 1 85 ? -19.422 9.339 11.810 1.00 78.12 85 ARG A C 1
ATOM 670 O O . ARG A 1 85 ? -20.461 9.856 12.205 1.00 78.12 85 ARG A O 1
ATOM 677 N N . VAL A 1 86 ? -18.890 9.618 10.614 1.00 71.06 86 VAL A N 1
ATOM 678 C CA . VAL A 1 86 ? -19.509 10.558 9.656 1.00 71.06 86 VAL A CA 1
ATOM 679 C C . VAL A 1 86 ? -20.896 10.089 9.204 1.00 71.06 86 VAL A C 1
ATOM 681 O O . VAL A 1 86 ? -21.761 10.916 8.936 1.00 71.06 86 VAL A O 1
ATOM 684 N N . ILE A 1 87 ? -21.123 8.777 9.125 1.00 61.75 87 ILE A N 1
ATOM 685 C CA . ILE A 1 87 ? -22.405 8.207 8.689 1.00 61.75 87 ILE A CA 1
ATOM 686 C C . ILE A 1 87 ? -23.439 8.212 9.826 1.00 61.75 87 ILE A C 1
ATOM 688 O O . ILE A 1 87 ? -24.630 8.383 9.567 1.00 61.75 87 ILE A O 1
ATOM 692 N N . THR A 1 88 ? -23.010 8.025 11.079 1.00 60.72 88 THR A N 1
ATOM 693 C CA . THR A 1 88 ? -23.923 7.914 12.230 1.00 60.72 88 THR A CA 1
ATOM 694 C C . THR A 1 88 ? -24.348 9.249 12.828 1.00 60.72 88 THR A C 1
ATOM 696 O O . THR A 1 88 ? -25.435 9.318 13.398 1.00 60.72 88 THR A O 1
ATOM 699 N N . ASP A 1 89 ? -23.535 10.299 12.699 1.00 52.72 89 ASP A N 1
ATOM 700 C CA . ASP A 1 89 ? -23.921 11.641 13.128 1.00 52.72 89 ASP A CA 1
ATOM 701 C C . ASP A 1 89 ? -24.649 12.357 11.978 1.00 52.72 89 ASP A C 1
ATOM 703 O O . ASP A 1 89 ? -24.002 12.778 11.013 1.00 52.72 89 ASP A O 1
ATOM 707 N N . PRO A 1 90 ? -25.984 12.557 12.037 1.00 55.88 90 PRO A N 1
ATOM 708 C CA . PRO A 1 90 ? -26.623 13.517 11.156 1.00 55.88 90 PRO A CA 1
ATOM 709 C C . PRO A 1 90 ? -26.054 14.889 11.512 1.00 55.88 90 PRO A C 1
ATOM 711 O O . PRO A 1 90 ? -26.394 15.475 12.539 1.00 55.88 90 PRO A O 1
ATOM 714 N N . VAL A 1 91 ? -25.147 15.383 10.672 1.00 56.47 91 VAL A N 1
ATOM 715 C CA . VAL A 1 91 ? -24.601 16.735 10.744 1.00 56.47 91 VAL A CA 1
ATOM 716 C C . VAL A 1 91 ? -25.777 17.712 10.785 1.00 56.47 91 VAL A C 1
ATOM 718 O O . VAL A 1 91 ? -26.388 18.022 9.763 1.00 56.47 91 VAL A O 1
ATOM 721 N N . LEU A 1 92 ? -26.096 18.218 11.980 1.00 55.97 92 LEU A N 1
ATOM 722 C CA . LEU A 1 92 ? -26.697 19.537 12.112 1.00 55.97 92 LEU A CA 1
ATOM 723 C C . LEU A 1 92 ? -25.772 20.464 11.315 1.00 55.97 92 LEU A C 1
ATOM 725 O O . LEU A 1 92 ? -24.567 20.416 11.573 1.00 55.97 92 LEU A O 1
ATOM 729 N N . PRO A 1 93 ? -26.259 21.227 10.321 1.00 57.44 93 PRO A N 1
ATOM 730 C CA . PRO A 1 93 ? -25.393 22.038 9.484 1.00 57.44 93 PRO A CA 1
ATOM 731 C C . PRO A 1 93 ? -24.721 23.109 10.347 1.00 57.44 93 PRO A C 1
ATOM 733 O O . PRO A 1 93 ? -25.237 24.209 10.526 1.00 57.44 93 PRO A O 1
ATOM 736 N N . GLU A 1 94 ? -23.549 22.778 10.884 1.00 61.94 94 GLU A N 1
ATOM 737 C CA . GLU A 1 94 ? -22.532 23.740 11.271 1.00 61.94 94 GLU A CA 1
ATOM 738 C C . GLU A 1 94 ? -22.364 24.659 10.059 1.00 61.94 94 GLU A C 1
ATOM 740 O O . GLU A 1 94 ? -22.134 24.152 8.952 1.00 61.94 94 GLU A O 1
ATOM 745 N N . PRO A 1 95 ? -22.544 25.985 10.203 1.00 59.97 95 PRO A N 1
ATOM 746 C CA . PRO A 1 95 ? -22.456 26.895 9.078 1.00 59.97 95 PRO A CA 1
ATOM 747 C C . PRO A 1 95 ? -21.067 26.733 8.476 1.00 59.97 95 PRO A C 1
ATOM 749 O O . PRO A 1 95 ? -20.064 27.159 9.054 1.00 59.97 95 PRO A O 1
ATOM 752 N N . THR A 1 96 ? -21.008 26.068 7.319 1.00 61.06 96 THR A N 1
ATOM 753 C CA . THR A 1 96 ? -19.785 25.863 6.553 1.00 61.06 96 THR A CA 1
ATOM 754 C C . THR A 1 96 ? -19.113 27.216 6.467 1.00 61.06 96 THR A C 1
ATOM 756 O O . THR A 1 96 ? -19.709 28.143 5.912 1.00 61.06 96 THR A O 1
ATOM 759 N N . LYS A 1 97 ? -17.934 27.364 7.083 1.00 65.69 97 LYS A N 1
ATOM 760 C CA . LYS A 1 97 ? -17.178 28.619 7.077 1.00 65.69 97 LYS A CA 1
ATOM 761 C C . LYS A 1 97 ? -17.114 29.093 5.632 1.00 65.69 97 LYS A C 1
ATOM 763 O O . LYS A 1 97 ? -16.421 28.482 4.817 1.00 65.69 97 LYS A O 1
ATOM 768 N N . SER A 1 98 ? -17.915 30.112 5.316 1.00 71.19 98 SER A N 1
ATOM 769 C CA . SER A 1 98 ? -18.108 30.587 3.952 1.00 71.19 98 SER A CA 1
ATOM 770 C C . SER A 1 98 ? -16.735 30.867 3.367 1.00 71.19 98 SER A C 1
ATOM 772 O O . SER A 1 98 ? -15.935 31.615 3.940 1.00 71.19 98 SER A O 1
ATOM 774 N N . ARG A 1 99 ? -16.406 30.177 2.272 1.00 77.81 99 ARG A N 1
ATOM 775 C CA . ARG A 1 99 ? -15.122 30.346 1.606 1.00 77.81 99 ARG A CA 1
ATOM 776 C C . ARG A 1 99 ? -15.055 31.802 1.163 1.00 77.81 99 ARG A C 1
ATOM 778 O O . ARG A 1 99 ? -15.737 32.175 0.217 1.00 77.81 99 ARG A O 1
ATOM 785 N N . VAL A 1 100 ? -14.216 32.597 1.834 1.00 77.62 100 VAL A N 1
ATOM 786 C CA . VAL A 1 100 ? -13.979 34.001 1.462 1.00 77.62 100 VAL A CA 1
ATOM 787 C C . VAL A 1 100 ? -13.732 34.060 -0.050 1.00 77.62 100 VAL A C 1
ATOM 789 O O . VAL A 1 100 ? -12.839 33.333 -0.514 1.00 77.62 100 VAL A O 1
ATOM 792 N N . PRO A 1 101 ? -14.523 34.828 -0.820 1.00 82.38 101 PRO A N 1
ATOM 793 C CA . PRO A 1 101 ? -14.405 34.863 -2.269 1.00 82.38 101 PRO A CA 1
ATOM 794 C C . PRO A 1 101 ? -12.994 35.297 -2.674 1.00 82.38 101 PRO A C 1
ATOM 796 O O . PRO A 1 101 ? -12.326 36.045 -1.960 1.00 82.38 101 PRO A O 1
ATOM 799 N N . ILE A 1 102 ? -12.518 34.804 -3.821 1.00 73.50 102 ILE A N 1
ATOM 800 C CA . ILE A 1 102 ? -11.149 35.056 -4.310 1.00 73.50 102 ILE A CA 1
ATOM 801 C C . ILE A 1 102 ? -10.851 36.562 -4.384 1.00 73.50 102 ILE A C 1
ATOM 803 O O . ILE A 1 102 ? -9.743 36.977 -4.053 1.00 73.50 102 ILE A O 1
ATOM 807 N N . SER A 1 103 ? -11.860 37.370 -4.717 1.00 76.06 103 SER A N 1
ATOM 808 C CA . SER A 1 103 ? -11.788 38.833 -4.756 1.00 76.06 103 SER A CA 1
ATOM 809 C C . SER A 1 103 ? -11.405 39.486 -3.424 1.00 76.06 103 SER A C 1
ATOM 811 O O . SER A 1 103 ? -10.805 40.550 -3.438 1.00 76.06 103 SER A O 1
ATOM 813 N N . GLN A 1 104 ? -11.710 38.863 -2.281 1.00 76.38 104 GLN A N 1
ATOM 814 C CA . GLN A 1 104 ? -11.308 39.346 -0.952 1.00 76.38 104 GLN A CA 1
ATOM 815 C C . GLN A 1 104 ? -9.989 38.738 -0.458 1.00 76.38 104 GLN A C 1
ATOM 817 O O . GLN A 1 104 ? -9.414 39.224 0.511 1.00 76.38 104 GLN A O 1
ATOM 822 N N . ARG A 1 105 ? -9.506 37.659 -1.089 1.00 79.25 105 ARG A N 1
ATOM 823 C CA . ARG A 1 105 ? -8.228 37.016 -0.730 1.00 79.25 105 ARG A CA 1
ATOM 824 C C . ARG A 1 105 ? -7.040 37.658 -1.4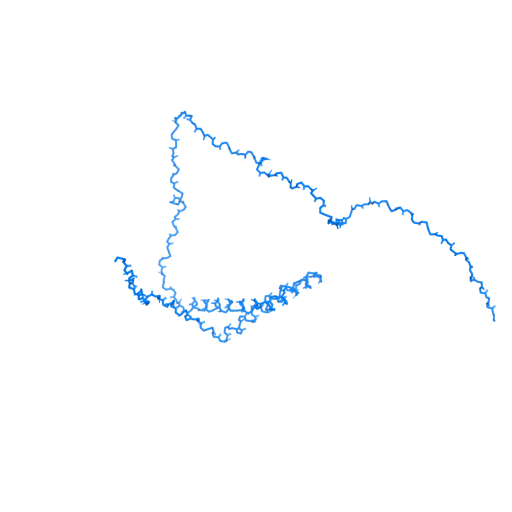27 1.00 79.25 105 ARG A C 1
ATOM 826 O O . ARG A 1 105 ? -5.949 37.701 -0.869 1.00 79.25 105 ARG A O 1
ATOM 833 N N . LEU A 1 106 ? -7.241 38.105 -2.660 1.00 77.19 106 LEU A N 1
ATOM 834 C CA . LEU A 1 106 ? -6.247 38.868 -3.392 1.00 77.19 106 LEU A CA 1
ATOM 835 C C . LEU A 1 106 ? -6.340 40.301 -2.874 1.00 77.19 106 LEU A C 1
ATOM 837 O O . LEU A 1 106 ? -7.284 41.011 -3.206 1.00 77.19 106 LEU A O 1
ATOM 841 N N . GLY A 1 107 ? -5.411 40.691 -1.996 1.00 68.94 107 GLY A N 1
ATOM 842 C CA . GLY A 1 107 ? -5.295 42.078 -1.548 1.00 68.94 107 GLY A CA 1
ATOM 843 C C . GLY A 1 107 ? -5.354 43.010 -2.757 1.00 68.94 107 GLY A C 1
ATOM 844 O O . GLY A 1 107 ? -4.746 42.703 -3.785 1.00 68.94 107 GLY A O 1
ATOM 845 N N . GLY A 1 108 ? -6.155 44.075 -2.653 1.00 69.44 108 GLY A N 1
ATOM 846 C CA . GLY A 1 108 ? -6.454 44.972 -3.765 1.00 69.44 108 GLY A CA 1
ATOM 847 C C . GLY A 1 108 ? -5.188 45.341 -4.528 1.00 69.44 108 GLY A C 1
ATOM 848 O O . GLY A 1 108 ? -4.204 45.780 -3.935 1.00 69.44 108 GLY A O 1
ATOM 849 N N . ILE A 1 109 ? -5.210 45.121 -5.840 1.00 63.72 109 ILE A N 1
ATOM 850 C CA . ILE A 1 109 ? -4.191 45.655 -6.741 1.00 63.72 109 ILE A CA 1
ATOM 851 C C . ILE A 1 109 ? -4.256 47.174 -6.567 1.00 63.72 109 ILE A C 1
ATOM 853 O O . ILE A 1 109 ? -5.325 47.735 -6.827 1.00 63.72 109 ILE A O 1
ATOM 857 N N . PRO A 1 110 ? -3.195 47.860 -6.100 1.00 51.09 110 PRO A N 1
ATOM 858 C CA . PRO A 1 110 ? -3.184 49.302 -6.215 1.00 51.09 110 PRO A CA 1
ATOM 859 C C . PRO A 1 110 ? -3.289 49.603 -7.710 1.00 51.09 110 PRO A C 1
ATOM 861 O O . PRO A 1 110 ? -2.430 49.194 -8.494 1.00 51.09 110 PRO A O 1
ATOM 864 N N . HIS A 1 111 ? -4.385 50.253 -8.101 1.00 49.34 111 HIS A N 1
ATOM 865 C CA . HIS A 1 111 ? -4.444 50.993 -9.349 1.00 49.34 111 HIS A CA 1
ATOM 866 C C . HIS A 1 111 ? -3.312 52.016 -9.260 1.00 49.34 111 HIS A C 1
ATOM 868 O O . HIS A 1 111 ? -3.431 53.032 -8.580 1.00 49.34 111 HIS A O 1
ATOM 874 N N . ALA A 1 112 ? -2.168 51.672 -9.846 1.00 45.12 112 ALA A N 1
ATOM 875 C CA . ALA A 1 112 ? -1.121 52.629 -10.113 1.00 45.12 112 ALA A CA 1
ATOM 876 C C . ALA A 1 112 ? -1.678 53.533 -11.208 1.00 45.12 112 ALA A C 1
ATOM 878 O O . ALA A 1 112 ? -1.728 53.149 -12.377 1.00 45.12 112 ALA A O 1
ATOM 879 N N . GLU A 1 113 ? -2.184 54.689 -10.791 1.00 48.06 113 GLU A N 1
ATOM 880 C CA . GLU A 1 113 ? -2.279 55.820 -11.693 1.00 48.06 113 GLU A CA 1
ATOM 881 C C . GLU A 1 113 ? -0.881 56.097 -12.249 1.00 48.06 113 GLU A C 1
ATOM 883 O O . GLU A 1 113 ? 0.128 56.022 -11.541 1.00 48.06 113 GLU A O 1
ATOM 888 N N . GLU A 1 114 ? -0.846 56.328 -13.553 1.00 52.56 114 GLU A N 1
ATOM 889 C CA . GLU A 1 114 ? 0.317 56.755 -14.309 1.00 52.56 114 GLU A CA 1
ATOM 890 C C . GLU A 1 114 ? 0.929 57.986 -13.639 1.00 52.56 114 GLU A C 1
ATOM 892 O O . GLU A 1 114 ? 0.283 59.019 -13.704 1.00 52.56 114 GLU A O 1
ATOM 897 N N . GLN A 1 115 ? 2.125 57.895 -13.037 1.00 39.97 115 GLN A N 1
ATOM 898 C CA . GLN A 1 115 ? 3.173 58.935 -13.029 1.00 39.97 115 GLN A CA 1
ATOM 899 C C . GLN A 1 115 ? 4.537 58.309 -12.679 1.00 39.97 115 GLN A C 1
ATOM 901 O O . GLN A 1 115 ? 4.738 57.798 -11.584 1.00 39.97 115 GLN A O 1
ATOM 906 N N . ASP A 1 116 ? 5.407 58.301 -13.689 1.00 44.97 116 ASP A N 1
ATOM 907 C CA . ASP A 1 116 ? 6.817 58.718 -13.707 1.00 44.97 116 ASP A CA 1
ATOM 908 C C . ASP A 1 116 ? 7.822 58.323 -12.593 1.00 44.97 116 ASP A C 1
ATOM 910 O O . ASP A 1 116 ? 7.563 58.377 -11.396 1.00 44.97 116 ASP A O 1
ATOM 914 N N . GLU A 1 117 ? 9.043 58.058 -13.066 1.00 42.22 117 GLU A N 1
ATOM 915 C CA . GLU A 1 117 ? 10.331 57.966 -12.361 1.00 42.22 117 GLU A CA 1
ATOM 916 C C . GLU A 1 117 ? 10.689 56.717 -11.519 1.00 42.22 117 GLU A C 1
ATOM 918 O O . GLU A 1 117 ? 10.355 56.542 -10.349 1.00 42.22 117 GLU A O 1
ATOM 923 N N . GLY A 1 118 ? 11.531 55.881 -12.142 1.00 46.41 118 GLY A N 1
ATOM 924 C CA . GLY A 1 118 ? 12.778 55.354 -11.578 1.00 46.41 118 GLY A CA 1
ATOM 925 C C . GLY A 1 118 ? 12.780 54.765 -10.161 1.00 46.41 118 GLY A C 1
ATOM 926 O O . GLY A 1 118 ? 12.975 55.468 -9.177 1.00 46.41 118 GLY A O 1
ATOM 927 N N . THR A 1 119 ? 12.821 53.433 -10.052 1.00 46.88 119 THR A N 1
ATOM 928 C CA . THR A 1 119 ? 14.025 52.687 -9.614 1.00 46.88 119 THR A CA 1
ATOM 929 C C . THR A 1 119 ? 13.729 51.217 -9.293 1.00 46.88 119 THR A C 1
ATOM 931 O O . THR A 1 119 ? 12.851 50.858 -8.516 1.00 46.88 11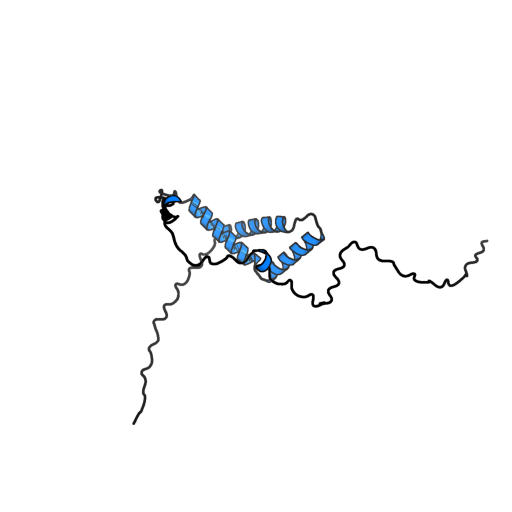9 THR A O 1
ATOM 934 N N . ARG A 1 120 ? 14.629 50.372 -9.811 1.00 51.78 120 ARG A N 1
ATOM 935 C CA . ARG A 1 120 ? 14.958 49.017 -9.347 1.00 51.78 120 ARG A CA 1
ATOM 936 C C . ARG A 1 120 ? 13.977 47.906 -9.714 1.00 51.78 120 ARG A C 1
ATOM 938 O O . ARG A 1 120 ? 13.471 47.164 -8.872 1.00 51.78 120 ARG A O 1
ATOM 945 N N . GLU A 1 121 ? 13.896 47.662 -11.016 1.00 54.31 121 GLU A N 1
ATOM 946 C CA . GLU A 1 121 ? 13.678 46.314 -11.525 1.00 54.31 121 GLU A CA 1
ATOM 947 C C . GLU A 1 121 ? 14.707 45.373 -10.880 1.00 54.31 121 GLU A C 1
ATOM 949 O O . GLU A 1 121 ? 15.911 45.449 -11.130 1.00 54.31 121 GLU A O 1
ATOM 954 N N . LYS A 1 122 ? 14.253 44.465 -10.012 1.00 58.66 122 LYS A N 1
ATOM 955 C CA . LYS A 1 122 ? 15.012 43.240 -9.761 1.00 58.66 122 LYS A CA 1
ATOM 956 C C . LYS A 1 122 ? 14.909 42.428 -11.043 1.00 58.66 122 LYS A C 1
ATOM 958 O O . LYS A 1 122 ? 13.989 41.626 -11.196 1.00 58.66 122 LYS A O 1
ATOM 963 N N . GLU A 1 123 ? 15.823 42.717 -11.964 1.00 64.50 123 GLU A N 1
ATOM 964 C CA . GLU A 1 123 ? 16.028 42.015 -13.222 1.00 64.50 123 GLU A CA 1
ATOM 965 C C . GLU A 1 123 ? 15.977 40.511 -12.938 1.00 64.50 123 GLU A C 1
ATOM 967 O O . GLU A 1 123 ? 16.837 39.936 -12.261 1.00 64.50 123 GLU A O 1
ATOM 972 N N . ARG A 1 124 ? 14.885 39.867 -13.362 1.00 69.19 124 ARG A N 1
ATOM 973 C CA . ARG A 1 124 ? 14.736 38.427 -13.183 1.00 69.19 124 ARG A CA 1
ATOM 974 C C . ARG A 1 124 ? 15.863 37.769 -13.959 1.00 69.19 124 ARG A C 1
ATOM 976 O O . ARG A 1 124 ? 15.959 37.937 -15.171 1.00 69.19 124 ARG A O 1
ATOM 983 N N . VAL A 1 125 ? 16.682 36.987 -13.257 1.00 70.44 125 VAL A N 1
ATOM 984 C CA . VAL A 1 125 ? 17.777 36.233 -13.870 1.00 70.44 125 VAL A CA 1
ATOM 985 C C . VAL A 1 125 ? 17.211 35.436 -15.055 1.00 70.44 125 VAL A C 1
ATOM 987 O O . VAL A 1 125 ? 16.310 34.612 -14.843 1.00 70.44 125 VAL A O 1
ATOM 990 N N . PRO A 1 126 ? 17.703 35.660 -16.291 1.00 74.50 126 PRO A N 1
ATOM 991 C CA . PRO A 1 126 ? 17.199 34.978 -17.474 1.00 74.50 126 PRO A CA 1
ATOM 992 C C . PRO A 1 126 ? 17.198 33.465 -17.261 1.00 74.50 126 PRO A C 1
ATOM 994 O O . PRO A 1 126 ? 18.166 32.919 -16.728 1.00 74.50 126 PRO A O 1
ATOM 997 N N . ALA A 1 127 ? 16.141 32.771 -17.697 1.00 67.75 127 ALA A N 1
ATOM 998 C CA . ALA A 1 127 ? 15.940 31.340 -17.424 1.00 67.75 127 ALA A CA 1
ATOM 999 C C . ALA A 1 127 ? 17.163 30.466 -17.769 1.00 67.75 127 ALA A C 1
ATOM 1001 O O . ALA A 1 127 ? 17.479 29.521 -17.050 1.00 67.75 127 ALA A O 1
ATOM 1002 N N . LYS A 1 128 ? 17.920 30.851 -18.802 1.00 65.31 128 LYS A N 1
ATOM 1003 C CA . LYS A 1 128 ? 19.153 30.184 -19.252 1.00 65.31 128 LYS A CA 1
ATOM 1004 C C . LYS A 1 128 ? 20.305 30.219 -18.236 1.00 65.31 128 LYS A C 1
ATOM 1006 O O . LYS A 1 128 ? 21.181 29.370 -18.299 1.00 65.31 128 LYS A O 1
ATOM 1011 N N . LYS A 1 129 ? 20.316 31.183 -17.309 1.00 67.19 129 LYS A N 1
ATOM 1012 C CA . LYS A 1 129 ? 21.311 31.305 -16.226 1.00 67.19 129 LYS A CA 1
ATOM 1013 C C . LYS A 1 129 ? 20.853 30.640 -14.918 1.00 67.19 129 LYS A C 1
ATOM 1015 O O . LYS A 1 129 ? 21.643 30.539 -13.988 1.00 67.19 129 LYS A O 1
ATOM 1020 N N . ARG A 1 130 ? 19.584 30.210 -14.829 1.00 70.31 130 ARG A N 1
ATOM 1021 C CA . ARG A 1 130 ? 19.009 29.556 -13.636 1.00 70.31 130 ARG A CA 1
ATOM 1022 C C . ARG A 1 130 ? 19.292 28.058 -13.587 1.00 70.31 130 ARG A C 1
ATOM 1024 O O . ARG A 1 130 ? 19.299 27.479 -12.506 1.00 70.31 130 ARG A O 1
ATOM 1031 N N . LEU A 1 131 ? 19.509 27.434 -14.741 1.00 69.56 131 LEU A N 1
ATOM 1032 C CA . LEU A 1 131 ? 19.935 26.045 -14.811 1.00 69.56 131 LEU A CA 1
ATOM 1033 C C . LEU A 1 131 ? 21.436 26.024 -14.509 1.00 69.56 131 LEU A C 1
ATOM 1035 O O . LEU A 1 131 ? 22.238 26.514 -15.303 1.00 69.56 131 LEU A O 1
ATOM 1039 N N . GLY A 1 132 ? 21.806 25.560 -13.313 1.00 74.81 132 GLY A N 1
ATOM 1040 C CA . GLY A 1 132 ? 23.205 25.432 -12.908 1.00 74.81 132 GLY A CA 1
ATOM 1041 C C . GLY A 1 132 ? 24.030 24.638 -13.927 1.00 74.81 132 GLY A C 1
ATOM 1042 O O . GLY A 1 132 ? 23.486 23.938 -14.784 1.00 74.81 132 GLY A O 1
ATOM 1043 N N . ARG A 1 133 ? 25.363 24.742 -13.846 1.00 73.31 133 ARG A N 1
ATOM 1044 C CA . ARG A 1 133 ? 26.245 23.944 -14.709 1.00 73.31 133 ARG A CA 1
ATOM 1045 C C . ARG A 1 133 ? 25.910 22.462 -14.502 1.00 73.31 133 ARG A C 1
ATOM 1047 O O . ARG A 1 133 ? 25.859 22.043 -13.342 1.00 73.31 133 ARG A O 1
ATOM 1054 N N . PRO A 1 134 ? 25.687 21.679 -15.573 1.00 67.31 134 PRO A N 1
ATOM 1055 C CA . PRO A 1 134 ? 25.527 20.243 -15.423 1.00 67.31 134 PRO A CA 1
ATOM 1056 C C . PRO A 1 134 ? 26.750 19.699 -14.674 1.00 67.31 134 PRO A C 1
ATOM 1058 O O . PRO A 1 134 ? 27.862 20.196 -14.905 1.00 67.31 134 PRO A O 1
ATOM 1061 N N . PRO A 1 135 ? 26.560 18.748 -13.743 1.00 71.69 135 PRO A N 1
ATOM 1062 C CA . PRO A 1 135 ? 27.664 18.176 -12.991 1.00 71.69 135 PRO A CA 1
ATOM 1063 C C . PRO A 1 135 ? 28.715 17.694 -13.987 1.00 71.69 135 PRO A C 1
ATOM 1065 O O . PRO A 1 135 ? 28.410 16.925 -14.898 1.00 71.69 135 PRO A O 1
ATOM 1068 N N . ALA A 1 136 ? 29.939 18.211 -13.857 1.00 61.38 136 ALA A N 1
ATOM 1069 C CA . ALA A 1 136 ? 31.048 17.780 -14.689 1.00 61.38 136 ALA A CA 1
ATOM 1070 C C . ALA A 1 136 ? 31.140 16.258 -14.581 1.00 61.38 136 ALA A C 1
ATOM 1072 O O . ALA A 1 136 ? 31.188 15.738 -13.464 1.00 61.38 136 ALA A O 1
ATOM 1073 N N . ASN A 1 137 ? 31.127 15.574 -15.728 1.00 59.78 137 ASN A N 1
ATOM 1074 C CA . ASN A 1 137 ? 31.256 14.127 -15.835 1.00 59.78 137 ASN A CA 1
ATOM 1075 C C . ASN A 1 137 ? 32.561 13.679 -15.164 1.00 59.78 137 ASN A C 1
ATOM 1077 O O . ASN A 1 137 ? 33.593 13.516 -15.812 1.00 59.78 137 ASN A O 1
ATOM 1081 N N . LYS A 1 138 ? 32.531 13.469 -13.849 1.00 60.97 138 LYS A N 1
ATOM 1082 C CA . LYS A 1 138 ? 33.460 12.565 -13.197 1.00 60.97 138 LYS A CA 1
ATOM 1083 C C . LYS A 1 138 ? 33.009 11.198 -13.664 1.00 60.97 138 LYS A C 1
ATOM 1085 O O . LYS A 1 138 ? 31.896 10.782 -13.356 1.00 60.97 138 LYS A O 1
ATOM 1090 N N . HIS A 1 139 ? 33.847 10.566 -14.472 1.00 56.78 139 HIS A N 1
ATOM 1091 C CA . HIS A 1 139 ? 33.700 9.195 -14.926 1.00 56.78 139 HIS A CA 1
ATOM 1092 C C . HIS A 1 139 ? 33.718 8.258 -13.703 1.00 56.78 139 HIS A C 1
ATOM 1094 O O . HIS A 1 139 ? 34.715 7.607 -13.403 1.00 56.78 139 HIS A O 1
ATOM 1100 N N . LEU A 1 140 ? 32.620 8.234 -12.946 1.00 57.19 140 LEU A N 1
ATOM 1101 C CA . LEU A 1 140 ? 32.271 7.113 -12.095 1.00 57.19 140 LEU A CA 1
ATOM 1102 C C . LEU A 1 140 ? 31.935 6.007 -13.084 1.00 57.19 140 LEU A C 1
ATOM 1104 O O . LEU A 1 140 ? 30.990 6.151 -13.856 1.00 57.19 140 LEU A O 1
ATOM 1108 N N . GLY A 1 141 ? 32.795 4.990 -13.142 1.00 55.53 141 GLY A N 1
ATOM 1109 C CA . GLY A 1 141 ? 32.720 3.872 -14.078 1.00 55.53 141 GLY A CA 1
ATOM 1110 C C . GLY A 1 141 ? 31.452 3.048 -13.886 1.00 55.53 141 GLY A C 1
ATOM 1111 O O . GLY A 1 141 ? 31.499 1.946 -13.359 1.00 55.53 141 GLY A O 1
ATOM 1112 N N . VAL A 1 142 ? 30.321 3.598 -14.312 1.00 57.22 142 VAL A N 1
ATOM 1113 C CA . VAL A 1 142 ? 29.052 2.904 -14.445 1.00 57.22 142 VAL A CA 1
ATOM 1114 C C . VAL A 1 142 ? 28.835 2.744 -15.936 1.00 57.22 142 VAL A C 1
ATOM 1116 O O . VAL A 1 142 ? 28.328 3.620 -16.632 1.00 57.22 142 VAL A O 1
ATOM 1119 N N . ASN A 1 143 ? 29.291 1.609 -16.439 1.00 58.59 143 ASN A N 1
ATOM 1120 C CA . ASN A 1 143 ? 28.941 1.075 -17.744 1.00 58.59 143 ASN A CA 1
ATOM 1121 C C . ASN A 1 143 ? 27.431 0.797 -17.780 1.00 58.59 143 ASN A C 1
ATOM 1123 O O . ASN A 1 143 ? 26.984 -0.335 -17.623 1.00 58.59 143 ASN A O 1
ATOM 1127 N N . ILE A 1 144 ? 26.644 1.853 -17.997 1.00 52.50 144 ILE A N 1
ATOM 1128 C CA . ILE A 1 144 ? 25.269 1.751 -18.474 1.00 52.50 144 ILE A CA 1
ATOM 1129 C C . ILE A 1 144 ? 25.377 1.432 -19.962 1.00 52.50 144 ILE A C 1
ATOM 1131 O O . ILE A 1 144 ? 25.499 2.317 -20.809 1.00 52.50 144 ILE A O 1
ATOM 1135 N N . SER A 1 145 ? 25.392 0.144 -20.285 1.00 53.16 145 SER A N 1
ATOM 1136 C CA . SER A 1 145 ? 25.149 -0.330 -21.640 1.00 53.16 145 SER A CA 1
ATOM 1137 C C . SER A 1 145 ? 23.710 0.019 -22.021 1.00 53.16 145 SER A C 1
ATOM 1139 O O . SER A 1 145 ? 22.784 -0.754 -21.785 1.00 53.16 145 SER A O 1
ATOM 1141 N N . VAL A 1 146 ? 23.525 1.213 -22.586 1.00 50.19 146 VAL A N 1
ATOM 1142 C CA . VAL A 1 146 ? 22.328 1.557 -23.350 1.00 50.19 146 VAL A CA 1
ATOM 1143 C C . VAL A 1 146 ? 22.328 0.681 -24.603 1.00 50.19 146 VAL A C 1
ATOM 1145 O O . VAL A 1 146 ? 23.299 0.646 -25.361 1.00 50.19 146 VAL A O 1
ATOM 1148 N N . ALA A 1 147 ? 21.267 -0.101 -24.778 1.00 51.06 147 ALA A N 1
ATOM 1149 C CA . ALA A 1 147 ? 21.078 -0.909 -25.969 1.00 51.06 147 ALA A CA 1
ATOM 1150 C C . ALA A 1 147 ? 21.009 0.016 -27.195 1.00 51.06 147 ALA A C 1
ATOM 1152 O O . ALA A 1 147 ? 20.166 0.910 -27.242 1.00 51.06 147 ALA A O 1
ATOM 1153 N 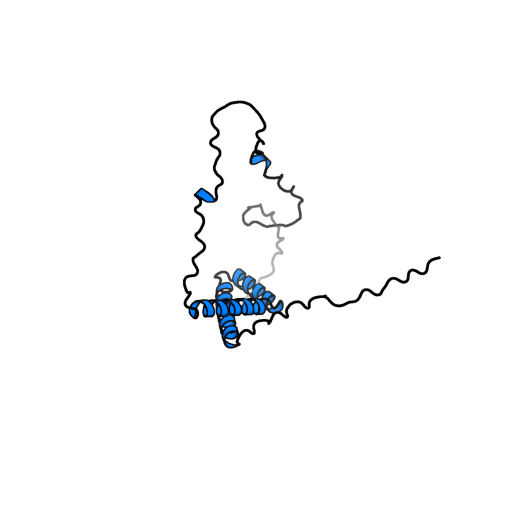N . GLY A 1 148 ? 21.890 -0.200 -28.177 1.00 52.53 148 GLY A N 1
ATOM 1154 C CA . GLY A 1 148 ? 21.741 0.410 -29.502 1.00 52.53 148 GLY A CA 1
ATOM 1155 C C . GLY A 1 148 ? 22.914 1.215 -30.063 1.00 52.53 148 GLY A C 1
ATOM 1156 O O . GLY A 1 148 ? 22.661 2.122 -30.848 1.00 52.53 148 GLY A O 1
ATOM 1157 N N . SER A 1 149 ? 24.181 0.903 -29.755 1.00 46.59 149 SER A N 1
ATOM 1158 C CA . SER A 1 149 ? 25.293 1.381 -30.595 1.00 46.59 149 SER A CA 1
ATOM 1159 C C . SER A 1 149 ? 26.080 0.219 -31.206 1.00 46.59 149 SER A C 1
ATOM 1161 O O . SER A 1 149 ? 26.777 -0.556 -30.556 1.00 46.59 149 SER A O 1
ATOM 1163 N N . SER A 1 150 ? 25.908 0.078 -32.516 1.00 51.94 150 SER A N 1
ATOM 1164 C CA . SER A 1 150 ? 26.687 -0.774 -33.403 1.00 51.94 150 SER A CA 1
ATOM 1165 C C . SER A 1 150 ? 28.170 -0.398 -33.334 1.00 51.94 150 SER A C 1
ATOM 1167 O O . SER A 1 150 ? 28.562 0.674 -33.795 1.00 51.94 150 SER A O 1
ATOM 1169 N N . GLY A 1 151 ? 28.998 -1.288 -32.787 1.00 42.78 151 GLY A N 1
ATOM 1170 C CA . GLY A 1 151 ? 30.444 -1.109 -32.683 1.00 42.78 151 GLY A CA 1
ATOM 1171 C C . GLY A 1 151 ? 31.191 -2.398 -33.010 1.00 42.78 151 GLY A C 1
ATOM 1172 O O . GLY A 1 151 ? 31.353 -3.259 -32.157 1.00 42.78 151 GLY A O 1
ATOM 1173 N N . VAL A 1 152 ? 31.604 -2.516 -34.274 1.00 53.19 152 VAL A N 1
ATOM 1174 C CA . VAL A 1 152 ? 32.680 -3.353 -34.840 1.00 53.19 152 VAL A CA 1
ATOM 1175 C C . VAL A 1 152 ? 33.325 -4.360 -33.866 1.00 53.19 152 VAL A C 1
ATOM 1177 O O . VAL A 1 152 ? 34.285 -4.054 -33.157 1.00 53.19 152 VAL A O 1
ATOM 1180 N N . ALA A 1 153 ? 32.848 -5.608 -33.894 1.00 51.19 153 ALA A N 1
ATOM 1181 C CA . ALA A 1 153 ? 33.502 -6.721 -33.215 1.00 51.19 153 ALA A CA 1
ATOM 1182 C C . ALA A 1 153 ? 34.826 -7.068 -33.921 1.00 51.19 153 ALA A C 1
ATOM 1184 O O . ALA A 1 153 ? 34.850 -7.550 -35.057 1.00 51.19 153 ALA A O 1
ATOM 1185 N N . LYS A 1 154 ? 35.952 -6.821 -33.242 1.00 54.88 154 LYS A N 1
ATOM 1186 C CA . LYS A 1 154 ? 37.278 -7.294 -33.661 1.00 54.88 154 LYS A CA 1
ATOM 1187 C C . LYS A 1 154 ? 37.267 -8.824 -33.765 1.00 54.88 154 LYS A C 1
ATOM 1189 O O . LYS A 1 154 ? 36.997 -9.526 -32.794 1.00 54.88 154 LYS A O 1
ATOM 1194 N N . LYS A 1 155 ? 37.588 -9.313 -34.966 1.00 55.72 155 LYS A N 1
ATOM 1195 C CA . LYS A 1 155 ? 37.759 -10.723 -35.339 1.00 55.72 155 LYS A CA 1
ATOM 1196 C C . LYS A 1 155 ? 38.585 -11.486 -34.293 1.00 55.72 155 LYS A C 1
ATOM 1198 O O . LYS A 1 155 ? 39.774 -11.219 -34.133 1.00 55.72 155 LYS A O 1
ATOM 1203 N N . ARG A 1 156 ? 37.983 -12.483 -33.638 1.00 56.16 156 ARG A N 1
ATOM 1204 C CA . ARG A 1 156 ? 38.727 -13.557 -32.966 1.00 56.16 156 ARG A CA 1
ATOM 1205 C C . ARG A 1 156 ? 39.095 -14.610 -34.009 1.00 56.16 156 ARG A C 1
ATOM 1207 O O . ARG A 1 156 ? 38.224 -15.220 -34.620 1.00 56.16 156 ARG A O 1
ATOM 1214 N N . ARG A 1 157 ? 40.398 -14.788 -34.231 1.00 57.69 157 ARG A N 1
ATOM 1215 C CA . ARG A 1 157 ? 40.970 -15.865 -35.045 1.00 57.69 157 ARG A CA 1
ATOM 1216 C C . ARG A 1 157 ? 40.899 -17.150 -34.214 1.00 57.69 157 ARG A C 1
ATOM 1218 O O . ARG A 1 157 ? 41.625 -17.274 -33.234 1.00 57.69 157 ARG A O 1
ATOM 1225 N N . VAL A 1 158 ? 40.002 -18.064 -34.574 1.00 56.50 158 VAL A N 1
ATOM 1226 C CA . VAL A 1 158 ? 39.965 -19.428 -34.027 1.00 56.50 158 VAL A CA 1
ATOM 1227 C C . VAL A 1 158 ? 40.951 -20.265 -34.837 1.00 56.50 158 VAL A C 1
ATOM 1229 O O . VAL A 1 158 ? 40.818 -20.368 -36.056 1.00 56.50 158 VAL A O 1
ATOM 1232 N N . ALA A 1 159 ? 41.971 -20.810 -34.175 1.00 50.03 159 ALA A N 1
ATOM 1233 C CA . ALA A 1 159 ? 42.809 -21.846 -34.758 1.00 50.03 159 ALA A CA 1
ATOM 1234 C C . ALA A 1 159 ? 41.967 -23.124 -34.871 1.00 50.03 159 ALA A C 1
ATOM 1236 O O . ALA A 1 159 ? 41.435 -23.610 -33.876 1.00 50.03 159 ALA A O 1
ATOM 1237 N N . GLN A 1 160 ? 41.801 -23.617 -36.098 1.00 47.69 160 GLN A N 1
ATOM 1238 C CA . GLN A 1 160 ? 41.240 -24.934 -36.370 1.00 47.69 160 GLN A CA 1
ATOM 1239 C C . GLN A 1 160 ? 42.252 -25.988 -35.927 1.00 47.69 160 GLN A C 1
ATOM 1241 O O . GLN A 1 160 ? 43.350 -26.045 -36.483 1.00 47.69 160 GLN A O 1
ATOM 1246 N N . GLU A 1 161 ? 41.871 -26.841 -34.982 1.00 45.72 161 GLU A N 1
ATOM 1247 C CA . GLU A 1 161 ? 42.540 -28.123 -34.807 1.00 45.72 161 GLU A CA 1
ATOM 1248 C C . GLU A 1 161 ? 41.889 -29.126 -35.760 1.00 45.72 161 GLU A C 1
ATOM 1250 O O . GLU A 1 161 ? 40.667 -29.289 -35.825 1.00 45.72 161 GLU A O 1
ATOM 1255 N N . LYS A 1 162 ? 42.730 -29.677 -36.626 1.00 48.75 162 LYS A N 1
ATOM 1256 C CA . LYS A 1 162 ? 42.354 -30.416 -37.819 1.00 48.75 162 LYS A CA 1
ATOM 1257 C C . LYS A 1 162 ? 42.290 -31.905 -37.484 1.00 48.75 162 LYS A C 1
ATOM 1259 O O . LYS A 1 162 ? 43.274 -32.474 -37.034 1.00 48.75 162 LYS A O 1
ATOM 1264 N N . SER A 1 163 ? 41.152 -32.496 -37.848 1.00 42.41 163 SER A N 1
ATOM 1265 C CA . SER A 1 163 ? 40.945 -33.873 -38.326 1.00 42.41 163 SER A CA 1
ATOM 1266 C C . SER A 1 163 ? 41.253 -35.055 -37.406 1.00 42.41 163 SER A C 1
ATOM 1268 O O . SER A 1 163 ? 42.398 -35.320 -37.064 1.00 42.41 163 SER A O 1
ATOM 1270 N N . GLY A 1 164 ? 40.223 -35.883 -37.209 1.00 43.19 164 GLY A N 1
ATOM 1271 C CA . GLY A 1 164 ? 40.398 -37.261 -36.767 1.00 43.19 164 GLY A CA 1
ATOM 1272 C C . GLY A 1 164 ? 39.117 -38.083 -36.628 1.00 43.19 164 GLY A C 1
ATOM 1273 O O . GLY A 1 164 ? 39.060 -38.899 -35.722 1.00 43.19 164 GLY A O 1
ATOM 1274 N N . ASN A 1 165 ? 38.091 -37.889 -37.469 1.00 49.62 165 ASN A N 1
ATOM 1275 C CA . ASN A 1 165 ? 37.003 -38.870 -37.581 1.00 49.62 165 ASN A CA 1
ATOM 1276 C C . ASN A 1 165 ? 36.994 -39.456 -38.995 1.00 49.62 165 ASN A C 1
ATOM 1278 O O . ASN A 1 165 ? 36.528 -38.821 -39.940 1.00 49.62 165 ASN A O 1
ATOM 1282 N N . GLY A 1 166 ? 37.568 -40.648 -39.128 1.00 47.44 166 GLY A N 1
ATOM 1283 C CA . GLY A 1 166 ? 37.403 -41.523 -40.278 1.00 47.44 166 GLY A CA 1
ATOM 1284 C C . GLY A 1 166 ? 36.750 -42.801 -39.782 1.00 47.44 166 GLY A C 1
ATOM 1285 O O . GLY A 1 166 ? 37.428 -43.658 -39.224 1.00 47.44 166 GLY A O 1
ATOM 1286 N N . GLY A 1 167 ? 35.432 -42.888 -39.937 1.00 49.78 167 GLY A N 1
ATOM 1287 C CA . GLY A 1 167 ? 34.694 -44.115 -39.684 1.00 49.78 167 GLY A CA 1
ATOM 1288 C C . GLY A 1 167 ? 35.012 -45.197 -40.715 1.00 49.78 167 GLY A C 1
ATOM 1289 O O . GLY A 1 167 ? 35.512 -44.919 -41.808 1.00 49.78 167 GLY A O 1
ATOM 1290 N N . ARG A 1 168 ? 34.640 -46.430 -40.384 1.00 54.75 168 ARG A N 1
ATOM 1291 C CA . ARG A 1 168 ? 34.148 -47.379 -41.379 1.00 54.75 168 ARG A CA 1
ATOM 1292 C C . ARG A 1 168 ? 33.254 -48.415 -40.720 1.00 54.75 168 ARG A C 1
ATOM 1294 O O . ARG A 1 168 ? 33.678 -49.138 -39.827 1.00 54.75 168 ARG A O 1
ATOM 1301 N N . GLU A 1 169 ? 32.022 -48.420 -41.202 1.00 48.47 169 GLU A N 1
ATOM 1302 C CA . GLU A 1 169 ? 31.088 -49.538 -41.201 1.00 48.47 169 GLU A CA 1
ATOM 1303 C C . GLU A 1 169 ? 31.783 -50.795 -41.756 1.00 48.47 169 GLU A C 1
ATOM 1305 O O . GLU A 1 169 ? 32.536 -50.693 -42.731 1.00 48.47 169 GLU A O 1
ATOM 1310 N N . GLN A 1 170 ? 31.586 -51.954 -41.127 1.00 51.00 170 GLN A N 1
ATOM 1311 C CA . GLN A 1 170 ? 30.645 -53.008 -41.540 1.00 51.00 170 GLN A CA 1
ATOM 1312 C C . GLN A 1 170 ? 30.461 -54.009 -40.396 1.00 51.00 170 GLN A C 1
ATOM 1314 O O . GLN A 1 170 ? 31.455 -54.266 -39.680 1.00 51.00 170 GLN A O 1
#